Protein AF-A0A1V2PS60-F1 (afdb_monomer_lite)

pLDDT: mean 74.56, std 14.82, range [34.69, 87.81]

Foldseek 3Di:
DDDPPDQPWDWDDDPQKTKIKGFADQDPVPRDTDIDIDMDSDPVVSVVVNVVRVVVRVVVVVVVVVVVD

Sequence (69 aa):
MARGDTDMSQIRQRGNSYQVTVYAGVDPVTGKRRYLTDSSTELAEAKRIRTAWMSMKCRAEMARRSERL

Radius of gyration: 14.03 Å; chains: 1; bounding box: 45×23×32 Å

Secondary structure (DSSP, 8-state):
---------EEEEETTEEEEEEEEEE-TTT-PEEEEEEEES-HHHHHHHHHHHHHHHHHHHHHHHHTT-

Structure (mmCIF, N/CA/C/O backbone):
data_AF-A0A1V2PS60-F1
#
_entry.id   AF-A0A1V2PS60-F1
#
loop_
_atom_site.group_PDB
_atom_site.id
_atom_site.type_symbol
_atom_site.label_atom_id
_atom_site.label_alt_id
_atom_site.label_comp_id
_atom_site.label_asym_id
_atom_site.label_entity_id
_atom_site.label_seq_id
_atom_site.pdbx_PDB_ins_code
_atom_site.Cartn_x
_atom_site.Cartn_y
_atom_site.Cartn_z
_atom_site.occupancy
_atom_site.B_iso_or_equiv
_atom_site.auth_seq_id
_atom_site.auth_comp_id
_atom_site.auth_asym_id
_atom_site.auth_atom_id
_atom_site.pdbx_PDB_model_num
ATOM 1 N N . MET A 1 1 ? -23.158 15.871 -2.199 1.00 34.69 1 MET A N 1
ATOM 2 C CA . MET A 1 1 ? -22.518 14.722 -2.883 1.00 34.69 1 MET A CA 1
ATOM 3 C C . MET A 1 1 ? -21.180 14.464 -2.208 1.00 34.69 1 MET A C 1
ATOM 5 O O . MET A 1 1 ? -20.412 15.409 -2.117 1.00 34.69 1 MET A O 1
ATOM 9 N N . ALA A 1 2 ? -20.914 13.258 -1.692 1.00 41.19 2 ALA A N 1
ATOM 10 C CA . ALA A 1 2 ? -19.632 12.924 -1.055 1.00 41.19 2 ALA A CA 1
ATOM 11 C C . ALA A 1 2 ? -19.419 11.396 -0.989 1.00 41.19 2 ALA A C 1
ATOM 13 O O . ALA A 1 2 ? -19.795 10.752 -0.015 1.00 41.19 2 ALA A O 1
ATOM 14 N N . ARG A 1 3 ? -18.839 10.819 -2.048 1.00 41.84 3 ARG A N 1
ATOM 15 C CA . ARG A 1 3 ? -18.223 9.476 -2.055 1.00 41.84 3 ARG A CA 1
ATOM 16 C C . ARG A 1 3 ? -16.955 9.498 -2.908 1.00 41.84 3 ARG A C 1
ATOM 18 O O . ARG A 1 3 ? -16.813 8.758 -3.871 1.00 41.84 3 ARG A O 1
ATOM 25 N N . GLY A 1 4 ? -16.058 10.417 -2.563 1.00 40.84 4 GLY A N 1
ATOM 26 C CA . GLY A 1 4 ? -14.648 10.192 -2.830 1.00 40.84 4 GLY A CA 1
ATOM 27 C C . GLY A 1 4 ? -14.146 9.256 -1.742 1.00 40.84 4 GLY A C 1
ATOM 28 O O . GLY A 1 4 ? -13.888 9.716 -0.633 1.00 40.84 4 GLY A O 1
ATOM 29 N N . ASP A 1 5 ? -14.047 7.962 -2.039 1.00 49.97 5 ASP A N 1
ATOM 30 C CA . ASP A 1 5 ? -13.183 7.071 -1.272 1.00 49.97 5 ASP A CA 1
ATOM 31 C C . ASP A 1 5 ? -11.759 7.597 -1.456 1.00 49.97 5 ASP A C 1
ATOM 33 O O . ASP A 1 5 ? -11.148 7.399 -2.508 1.00 49.97 5 ASP A O 1
ATOM 37 N N . THR A 1 6 ? -11.282 8.386 -0.487 1.00 54.56 6 THR A N 1
ATOM 38 C CA . THR A 1 6 ? -10.006 9.095 -0.588 1.00 54.56 6 THR A CA 1
ATOM 39 C C . THR A 1 6 ? -8.913 8.097 -0.923 1.00 54.56 6 THR A C 1
ATOM 41 O O . THR A 1 6 ? -8.620 7.213 -0.114 1.00 54.56 6 THR A O 1
ATOM 44 N N . ASP A 1 7 ? -8.290 8.253 -2.094 1.00 57.25 7 ASP A N 1
ATOM 45 C CA . ASP A 1 7 ? -7.158 7.433 -2.509 1.00 57.25 7 ASP A CA 1
ATOM 46 C C . ASP A 1 7 ? -5.941 7.801 -1.649 1.00 57.25 7 ASP A C 1
ATOM 48 O O . ASP A 1 7 ? -5.046 8.550 -2.026 1.00 57.25 7 ASP A O 1
ATOM 52 N N . MET A 1 8 ? -5.935 7.277 -0.426 1.00 69.94 8 MET A N 1
ATOM 53 C CA . MET A 1 8 ? -4.838 7.355 0.531 1.00 69.94 8 MET A CA 1
ATOM 54 C C . MET A 1 8 ? -3.713 6.378 0.149 1.00 69.94 8 MET A C 1
ATOM 56 O O . MET A 1 8 ? -2.955 5.932 1.012 1.00 69.94 8 MET A O 1
ATOM 60 N N . SER A 1 9 ? -3.617 5.997 -1.131 1.00 77.44 9 SER A N 1
ATOM 61 C CA . SER A 1 9 ? -2.567 5.122 -1.624 1.00 77.44 9 SER A CA 1
ATOM 62 C C . SER A 1 9 ? -1.446 5.935 -2.261 1.00 77.44 9 SER A C 1
ATOM 64 O O . SER A 1 9 ? -1.666 6.820 -3.083 1.00 77.44 9 SER A O 1
ATOM 66 N N . GLN A 1 10 ? -0.215 5.653 -1.850 1.00 83.62 10 GLN A N 1
ATOM 67 C CA . GLN A 1 10 ? 0.950 6.448 -2.207 1.00 83.62 10 GLN A CA 1
ATOM 68 C C . GLN A 1 10 ? 2.016 5.542 -2.809 1.00 83.62 10 GLN A C 1
ATOM 70 O O . GLN A 1 10 ? 2.435 4.576 -2.177 1.00 83.62 10 GLN A O 1
ATOM 75 N N . ILE A 1 11 ? 2.481 5.877 -4.012 1.00 84.06 11 ILE A N 1
ATOM 76 C CA . ILE A 1 11 ? 3.738 5.348 -4.548 1.00 84.06 11 ILE A CA 1
ATOM 77 C C . ILE A 1 11 ? 4.802 6.425 -4.330 1.00 84.06 11 ILE A C 1
ATOM 79 O O . ILE A 1 11 ? 4.618 7.569 -4.744 1.00 84.06 11 ILE A O 1
ATOM 83 N N . ARG A 1 12 ? 5.900 6.075 -3.660 1.00 85.62 12 ARG A N 1
ATOM 84 C CA . ARG A 1 12 ? 7.000 6.982 -3.318 1.00 85.62 12 ARG A CA 1
ATOM 85 C C . ARG A 1 12 ? 8.326 6.389 -3.775 1.00 85.62 12 ARG A C 1
ATOM 87 O O . ARG A 1 12 ? 8.739 5.341 -3.288 1.00 85.62 12 ARG A O 1
ATOM 94 N N . GLN A 1 13 ? 9.020 7.091 -4.665 1.00 86.12 13 GLN A N 1
ATOM 95 C CA . GLN A 1 13 ? 10.354 6.691 -5.101 1.00 86.12 13 GLN A CA 1
ATOM 96 C C . GLN A 1 13 ? 11.410 6.982 -4.016 1.00 86.12 13 GLN A C 1
ATOM 98 O O . GLN A 1 13 ? 11.356 8.000 -3.320 1.00 86.12 13 GLN A O 1
ATOM 103 N N . ARG A 1 14 ? 12.372 6.068 -3.876 1.00 83.25 14 ARG A N 1
ATOM 104 C CA . ARG A 1 14 ? 13.562 6.133 -3.019 1.00 83.25 14 ARG A CA 1
ATOM 105 C C . ARG A 1 14 ? 14.750 5.605 -3.831 1.00 83.25 14 ARG A C 1
ATOM 107 O O . ARG A 1 14 ? 15.019 4.404 -3.834 1.00 83.25 14 ARG A O 1
ATOM 114 N N . GLY A 1 15 ? 15.418 6.492 -4.570 1.00 85.81 15 GLY A N 1
ATOM 115 C CA . GLY A 1 15 ? 16.476 6.111 -5.514 1.00 85.81 15 GLY A CA 1
ATOM 116 C C . GLY A 1 15 ? 15.962 5.116 -6.564 1.00 85.81 15 GLY A C 1
ATOM 117 O O . GLY A 1 15 ? 14.981 5.400 -7.252 1.00 85.81 15 GLY A O 1
ATOM 118 N N . ASN A 1 16 ? 16.581 3.935 -6.623 1.00 84.81 16 ASN A N 1
ATOM 119 C CA . ASN A 1 16 ? 16.219 2.815 -7.505 1.00 84.81 16 ASN A CA 1
ATOM 120 C C . ASN A 1 16 ? 15.045 1.941 -7.003 1.00 84.81 16 ASN A C 1
ATOM 122 O O . ASN A 1 16 ? 14.864 0.828 -7.488 1.00 84.81 16 ASN A O 1
ATOM 126 N N . SER A 1 17 ? 14.258 2.402 -6.028 1.00 82.00 17 SER A N 1
ATOM 127 C CA . SER A 1 17 ? 13.112 1.652 -5.490 1.00 82.00 17 SER A CA 1
ATOM 128 C C . SER A 1 17 ? 11.839 2.493 -5.400 1.00 82.00 17 SER A C 1
ATOM 130 O O . SER A 1 17 ? 11.887 3.716 -5.266 1.00 82.00 17 SER A O 1
ATOM 132 N N . TYR A 1 18 ? 10.691 1.824 -5.443 1.00 87.06 18 TYR A N 1
ATOM 133 C CA . TYR A 1 18 ? 9.347 2.376 -5.344 1.00 87.06 18 TYR A CA 1
ATOM 134 C C . TYR A 1 18 ? 8.625 1.734 -4.158 1.00 87.06 18 TYR A C 1
ATOM 136 O O . TYR A 1 18 ? 8.222 0.573 -4.205 1.00 87.06 18 TYR A O 1
ATOM 144 N N . GLN A 1 19 ? 8.447 2.508 -3.089 1.00 87.81 19 GLN A N 1
ATOM 145 C CA . GLN A 1 19 ? 7.651 2.121 -1.927 1.00 87.81 19 GLN A CA 1
ATOM 146 C C . GLN A 1 19 ?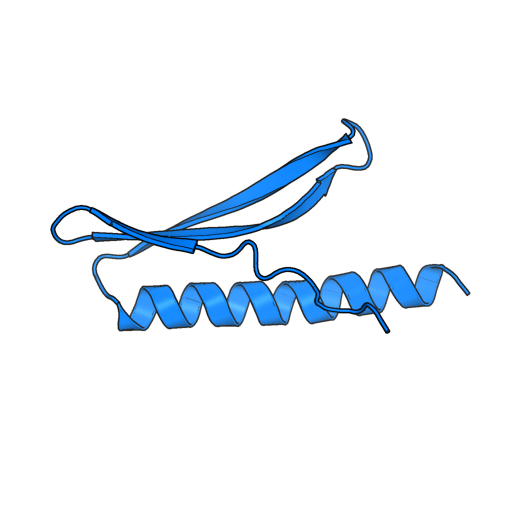 6.162 2.346 -2.233 1.00 87.81 19 GLN A C 1
ATOM 148 O O . GLN A 1 19 ? 5.798 3.417 -2.722 1.00 87.81 19 GLN A O 1
ATOM 153 N N . VAL A 1 20 ? 5.305 1.364 -1.949 1.00 87.38 20 VAL A N 1
ATOM 154 C CA . VAL A 1 20 ? 3.857 1.403 -2.227 1.00 87.38 20 VAL A CA 1
ATOM 155 C C . VAL A 1 20 ? 3.085 1.256 -0.925 1.00 87.38 20 VAL A C 1
ATOM 157 O O . VAL A 1 20 ? 3.189 0.230 -0.268 1.00 87.38 20 VAL A O 1
ATOM 160 N N . THR A 1 21 ? 2.264 2.240 -0.570 1.00 87.19 21 THR A N 1
ATOM 161 C CA . THR A 1 21 ? 1.456 2.232 0.658 1.00 87.19 21 THR A CA 1
ATOM 162 C C . THR A 1 21 ? -0.029 2.298 0.303 1.00 87.19 21 THR A C 1
ATOM 164 O O . THR A 1 21 ? -0.411 3.113 -0.531 1.00 87.19 2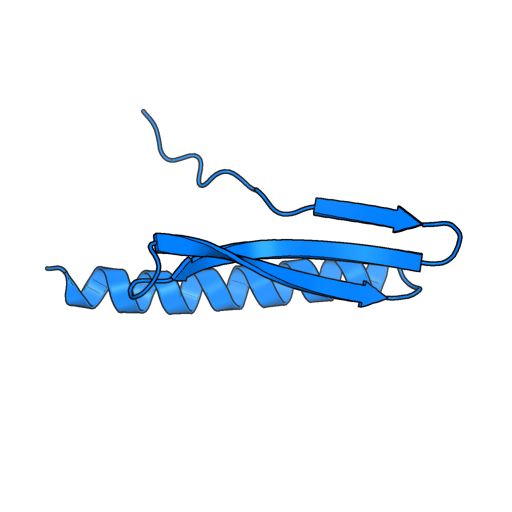1 THR A O 1
ATOM 167 N N . VAL A 1 22 ? -0.887 1.465 0.906 1.00 86.50 22 VAL A N 1
ATOM 168 C CA . VAL A 1 22 ? -2.340 1.403 0.619 1.00 86.50 22 VAL A CA 1
ATOM 169 C C . VAL A 1 22 ? -3.132 1.152 1.916 1.00 86.50 22 VAL A C 1
ATOM 171 O O . VAL A 1 22 ? -2.666 0.455 2.808 1.00 86.50 22 VAL A O 1
ATOM 174 N N . TYR A 1 23 ? -4.335 1.714 2.047 1.00 83.62 23 TYR A N 1
ATOM 175 C CA . TYR A 1 23 ? -4.770 2.373 3.304 1.00 83.62 23 TYR A CA 1
ATOM 176 C C . TYR A 1 23 ? -6.340 2.121 3.782 1.00 83.62 23 TYR A C 1
ATOM 178 O O . TYR A 1 23 ? -7.766 3.463 3.715 1.00 83.62 23 TYR A O 1
ATOM 1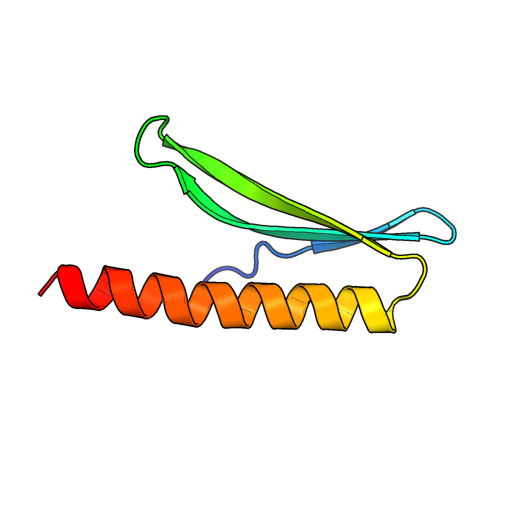86 N N . ALA A 1 24 ? -6.057 0.855 4.324 1.00 80.50 24 ALA A N 1
ATOM 187 C CA . ALA A 1 24 ? -6.525 -0.517 4.043 1.00 80.50 24 ALA A CA 1
ATOM 188 C C . ALA A 1 24 ? -7.387 -1.193 5.128 1.00 80.50 24 ALA A C 1
ATOM 190 O O . ALA A 1 24 ? -7.955 -2.252 4.878 1.00 80.50 24 ALA A O 1
ATOM 191 N N . GLY A 1 25 ? -7.487 -0.592 6.310 1.00 81.00 25 GLY A N 1
ATOM 192 C CA . GLY A 1 25 ? -8.544 -0.863 7.281 1.00 81.00 25 GLY A CA 1
ATOM 193 C C . GLY A 1 25 ? -8.491 0.159 8.410 1.00 81.00 25 GLY A C 1
ATOM 194 O O . GLY A 1 25 ? -7.432 0.726 8.672 1.00 81.00 25 GLY A O 1
ATOM 195 N N . VAL A 1 26 ? -9.597 0.382 9.112 1.00 81.12 26 VAL A N 1
ATOM 196 C CA . VAL A 1 26 ? -9.496 0.694 10.544 1.00 81.12 26 VAL A CA 1
ATOM 197 C C . VAL A 1 26 ? -9.563 -0.653 11.249 1.00 81.12 26 VAL A C 1
ATOM 199 O O . VAL A 1 26 ? -10.459 -1.444 10.966 1.00 81.12 26 VAL A O 1
ATOM 202 N N . ASP A 1 27 ? -8.587 -0.957 12.097 1.00 76.88 27 ASP A N 1
ATOM 203 C CA . ASP A 1 27 ? -8.643 -2.167 12.910 1.00 76.88 27 ASP A CA 1
ATOM 204 C C . ASP A 1 27 ? -9.760 -2.034 13.961 1.00 76.88 27 ASP A C 1
ATOM 206 O O . ASP A 1 27 ? -9.724 -1.079 14.742 1.00 76.88 27 ASP A O 1
ATOM 210 N N . PRO A 1 28 ? -10.740 -2.956 14.013 1.00 74.81 28 PRO A N 1
ATOM 211 C CA . PRO A 1 28 ? -11.905 -2.811 14.885 1.00 74.81 28 PRO A CA 1
ATOM 212 C C . PRO A 1 28 ? -11.582 -2.978 16.376 1.00 74.81 28 PRO A C 1
ATOM 214 O O . PRO A 1 28 ? -12.372 -2.547 17.207 1.00 74.81 28 PRO A O 1
ATOM 217 N N . VAL A 1 29 ? -10.435 -3.576 16.724 1.00 79.94 29 VAL A N 1
ATOM 218 C CA . VAL A 1 29 ? -10.028 -3.821 18.120 1.00 79.94 29 VAL A CA 1
ATOM 219 C C . VAL A 1 29 ? -9.274 -2.622 18.708 1.00 79.94 29 VAL A C 1
ATOM 221 O O . VAL A 1 29 ? -9.435 -2.301 19.880 1.00 79.94 29 VAL A O 1
ATOM 224 N N . THR A 1 30 ? -8.450 -1.942 17.906 1.00 77.38 30 THR A N 1
ATOM 225 C CA . THR A 1 30 ? -7.564 -0.852 18.364 1.00 77.38 30 THR A CA 1
ATOM 226 C C . THR A 1 30 ? -7.924 0.533 17.827 1.00 77.38 30 THR A C 1
ATOM 228 O O . THR A 1 30 ? -7.290 1.513 18.216 1.00 77.38 30 THR A O 1
ATOM 231 N N . GLY A 1 31 ? -8.875 0.641 16.892 1.00 79.12 31 GLY A N 1
ATOM 232 C CA . GLY A 1 31 ? -9.251 1.899 16.231 1.00 79.12 31 GLY A CA 1
ATOM 233 C C . GLY A 1 31 ? -8.169 2.491 15.314 1.00 79.12 31 GLY A C 1
ATOM 234 O O . GLY A 1 31 ? -8.340 3.582 14.767 1.00 79.12 31 GLY A O 1
ATOM 235 N N . LYS A 1 32 ? -7.035 1.802 15.126 1.00 81.25 32 LYS A N 1
ATOM 236 C CA . LYS A 1 32 ? -5.885 2.308 14.364 1.00 81.25 32 LYS A CA 1
ATOM 237 C C . LYS A 1 32 ? -6.057 2.059 12.866 1.00 81.25 32 LYS A C 1
ATOM 239 O O . LYS A 1 32 ? -6.478 0.984 12.441 1.00 81.25 32 LYS A O 1
ATOM 244 N N . ARG A 1 33 ? -5.669 3.040 12.044 1.00 82.88 33 ARG A N 1
ATOM 245 C CA . ARG A 1 33 ? -5.593 2.883 10.582 1.00 82.88 33 ARG A CA 1
ATOM 246 C C . ARG A 1 33 ? -4.472 1.899 10.228 1.00 82.88 33 ARG A C 1
ATOM 248 O O . ARG A 1 33 ? -3.309 2.170 10.517 1.00 82.88 33 ARG A O 1
ATOM 255 N N . ARG A 1 34 ? -4.812 0.782 9.584 1.00 84.00 34 ARG A N 1
ATOM 256 C CA . ARG A 1 34 ? -3.859 -0.160 8.983 1.00 84.00 34 ARG A CA 1
ATOM 257 C C . ARG A 1 34 ? -3.490 0.277 7.569 1.00 84.00 34 ARG A C 1
ATOM 259 O O . ARG A 1 34 ? -4.357 0.596 6.752 1.00 84.00 34 ARG A O 1
ATOM 266 N N . TYR A 1 35 ? -2.198 0.205 7.274 1.00 84.31 35 TYR A N 1
ATOM 267 C CA . TYR A 1 35 ? -1.629 0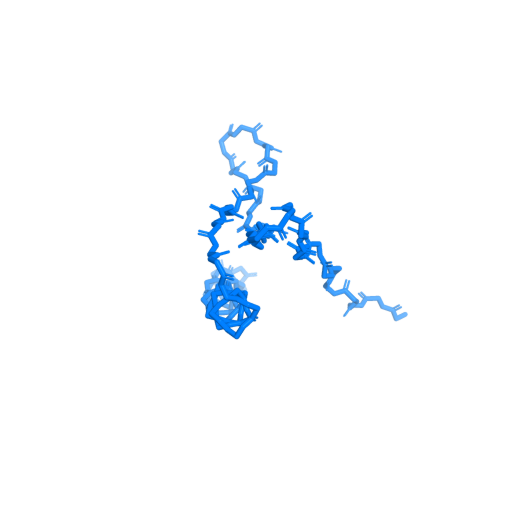.439 5.953 1.00 84.31 35 TYR A CA 1
ATOM 268 C C . TYR A 1 35 ? -0.868 -0.820 5.528 1.00 84.31 35 TYR A C 1
ATOM 270 O O . TYR A 1 35 ? -0.003 -1.294 6.261 1.00 84.31 35 TYR A O 1
ATOM 278 N N . LEU A 1 36 ? -1.188 -1.357 4.352 1.00 83.94 36 LEU A N 1
ATOM 279 C CA . LEU A 1 36 ? -0.317 -2.303 3.658 1.00 83.94 36 LEU A CA 1
ATOM 280 C C . LEU A 1 36 ? 0.828 -1.494 3.044 1.00 83.94 36 LEU A C 1
ATOM 282 O O . LEU A 1 36 ? 0.564 -0.445 2.452 1.00 83.94 36 LEU A O 1
ATOM 286 N N . THR A 1 37 ? 2.066 -1.961 3.184 1.00 86.69 37 THR A N 1
ATOM 287 C CA . THR A 1 37 ? 3.254 -1.299 2.627 1.00 86.69 37 THR A CA 1
ATOM 288 C C . THR A 1 37 ? 4.122 -2.329 1.918 1.00 86.69 37 THR A C 1
ATOM 290 O O . THR A 1 37 ? 4.410 -3.366 2.504 1.00 86.69 37 THR A O 1
ATOM 293 N N . ASP A 1 38 ? 4.537 -2.029 0.691 1.00 86.56 38 ASP A N 1
ATOM 294 C CA . ASP A 1 38 ? 5.441 -2.838 -0.131 1.00 86.56 38 ASP A CA 1
ATOM 295 C C . ASP A 1 38 ? 6.621 -2.008 -0.653 1.00 86.56 38 ASP A C 1
ATOM 297 O O . ASP A 1 38 ? 6.618 -0.773 -0.564 1.00 86.56 38 ASP A O 1
ATOM 301 N N . SER A 1 39 ? 7.598 -2.673 -1.265 1.00 83.50 39 SER A N 1
ATOM 302 C CA . SER A 1 39 ? 8.664 -2.025 -2.030 1.00 83.50 39 SER A CA 1
ATOM 303 C C . SER A 1 39 ? 9.151 -2.898 -3.184 1.00 83.50 39 SER A C 1
ATOM 305 O O . SER A 1 39 ? 9.669 -3.985 -2.954 1.00 83.50 39 SER A O 1
ATOM 307 N N . SER A 1 40 ? 9.074 -2.368 -4.406 1.00 86.19 40 SER A N 1
ATOM 308 C CA . SER A 1 40 ? 9.624 -2.981 -5.624 1.00 86.19 40 SER A CA 1
ATOM 309 C C . SER A 1 40 ? 10.694 -2.077 -6.243 1.00 86.19 40 SER A C 1
ATOM 311 O O . SER A 1 40 ? 10.684 -0.863 -6.038 1.00 86.19 40 SER A O 1
ATOM 313 N N . THR A 1 41 ? 11.621 -2.637 -7.019 1.00 86.38 41 THR A N 1
ATOM 314 C CA . THR A 1 41 ? 12.553 -1.870 -7.864 1.00 86.38 41 THR A CA 1
ATOM 315 C C . THR A 1 41 ? 11.895 -1.320 -9.134 1.00 86.38 41 THR A C 1
ATOM 317 O O . THR A 1 41 ? 12.404 -0.363 -9.715 1.00 86.38 41 THR A O 1
ATOM 320 N N . GLU A 1 42 ? 10.740 -1.849 -9.555 1.00 85.56 42 GLU A N 1
ATOM 321 C CA . GLU A 1 42 ? 10.064 -1.447 -10.791 1.00 85.56 42 GLU A CA 1
ATOM 322 C C . GLU A 1 42 ? 8.800 -0.610 -10.557 1.00 85.56 42 GLU A C 1
ATOM 324 O O . GLU A 1 42 ? 7.877 -0.993 -9.836 1.00 85.56 42 GLU A O 1
ATOM 329 N N . LEU A 1 43 ? 8.668 0.492 -11.304 1.00 82.00 43 LEU A N 1
ATOM 330 C CA . LEU A 1 43 ? 7.434 1.285 -11.333 1.00 82.00 43 LEU A CA 1
ATOM 331 C C . LEU A 1 43 ? 6.239 0.498 -11.908 1.00 82.00 43 LEU A C 1
ATOM 333 O O . LEU A 1 43 ? 5.089 0.780 -11.565 1.00 82.00 43 LEU A O 1
ATOM 337 N N . ALA A 1 44 ? 6.490 -0.472 -12.794 1.00 85.25 44 ALA A N 1
ATOM 338 C CA . ALA A 1 44 ? 5.455 -1.327 -13.374 1.00 85.25 44 ALA A CA 1
ATOM 339 C C . ALA A 1 44 ? 4.879 -2.295 -12.329 1.00 85.25 44 ALA A C 1
ATOM 341 O O . ALA A 1 44 ? 3.661 -2.369 -12.156 1.00 85.25 44 ALA A O 1
ATOM 342 N N . GLU A 1 45 ? 5.743 -2.978 -11.580 1.00 84.69 45 GLU A N 1
ATOM 343 C CA . GLU A 1 45 ? 5.345 -3.858 -10.483 1.00 84.69 45 GLU A CA 1
ATOM 344 C C . GLU A 1 45 ? 4.710 -3.081 -9.320 1.00 84.69 45 GLU A C 1
ATOM 346 O O . GLU A 1 45 ? 3.624 -3.446 -8.873 1.00 84.69 45 GLU A O 1
ATOM 351 N N . ALA A 1 46 ? 5.268 -1.932 -8.925 1.00 84.75 46 ALA A N 1
ATOM 352 C CA . ALA A 1 46 ? 4.660 -1.046 -7.929 1.00 84.75 46 ALA A CA 1
ATOM 353 C C . ALA A 1 46 ? 3.206 -0.647 -8.287 1.00 84.75 46 ALA A C 1
ATOM 355 O O . ALA A 1 46 ? 2.320 -0.615 -7.426 1.00 84.75 46 ALA A O 1
ATOM 356 N N . LYS A 1 47 ? 2.922 -0.400 -9.576 1.00 85.25 47 LYS A N 1
ATOM 357 C CA . LYS A 1 47 ? 1.557 -0.157 -10.083 1.00 85.25 47 LYS A CA 1
ATOM 358 C C . LYS A 1 47 ? 0.677 -1.417 -10.047 1.00 85.25 47 LYS A C 1
ATOM 360 O O . LYS A 1 47 ? -0.506 -1.304 -9.709 1.00 85.25 47 LYS A O 1
ATOM 365 N N . ARG A 1 48 ? 1.221 -2.604 -10.356 1.00 87.69 48 ARG A N 1
ATOM 366 C CA . ARG A 1 48 ? 0.507 -3.894 -10.240 1.00 87.69 48 ARG A CA 1
ATOM 367 C C . ARG A 1 48 ? 0.106 -4.175 -8.788 1.00 87.69 48 ARG A C 1
ATOM 369 O O . ARG A 1 48 ? -1.072 -4.428 -8.543 1.00 87.69 48 ARG A O 1
ATOM 376 N N . ILE A 1 49 ? 1.038 -4.040 -7.839 1.00 84.44 49 ILE A N 1
ATOM 377 C CA . ILE A 1 49 ? 0.813 -4.229 -6.394 1.00 84.44 49 ILE A CA 1
ATOM 378 C C . ILE A 1 49 ? -0.305 -3.300 -5.903 1.00 84.44 49 ILE A C 1
ATOM 380 O O . ILE A 1 49 ? -1.301 -3.773 -5.352 1.00 84.44 49 ILE A O 1
ATOM 384 N N . ARG A 1 50 ? -0.213 -1.990 -6.197 1.00 8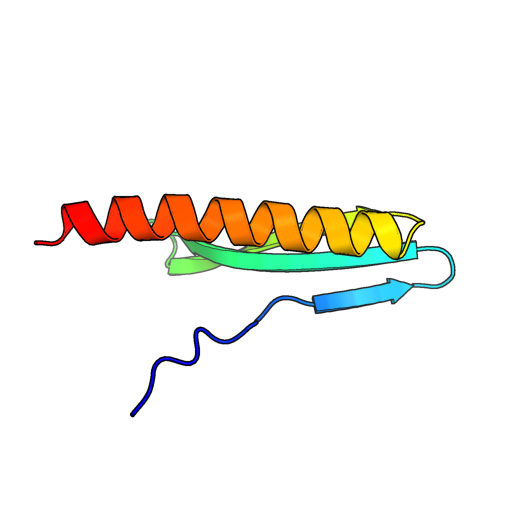4.56 50 ARG A N 1
ATOM 385 C CA . ARG A 1 50 ? -1.269 -1.010 -5.872 1.00 84.56 50 ARG A CA 1
ATOM 386 C C . ARG A 1 50 ? -2.639 -1.461 -6.393 1.00 84.56 50 ARG A C 1
ATOM 388 O O . ARG A 1 50 ? -3.606 -1.483 -5.635 1.00 84.56 50 ARG A O 1
ATOM 395 N N . THR A 1 51 ? -2.724 -1.846 -7.666 1.00 86.62 51 THR A N 1
ATOM 396 C CA . THR A 1 51 ? -3.989 -2.229 -8.322 1.00 86.62 51 THR A CA 1
ATOM 397 C C . THR A 1 51 ? -4.582 -3.512 -7.732 1.00 86.62 51 THR A C 1
ATOM 399 O O . THR A 1 51 ? -5.776 -3.557 -7.420 1.00 86.62 51 THR A O 1
ATOM 402 N N . ALA A 1 52 ? -3.755 -4.537 -7.505 1.00 84.88 52 ALA A N 1
ATOM 403 C CA . ALA A 1 52 ? -4.171 -5.790 -6.878 1.00 84.88 52 ALA A CA 1
ATOM 404 C C . ALA A 1 52 ? -4.703 -5.553 -5.454 1.00 84.88 52 ALA A C 1
ATOM 406 O O . ALA A 1 52 ? -5.785 -6.024 -5.098 1.00 84.88 52 ALA A O 1
ATOM 407 N N . TRP A 1 53 ? -3.998 -4.745 -4.658 1.00 85.31 53 TRP A N 1
ATOM 408 C CA . TRP A 1 53 ? -4.395 -4.403 -3.293 1.00 85.31 53 TRP A CA 1
ATOM 409 C C . TRP A 1 53 ? -5.631 -3.497 -3.210 1.00 85.31 53 TRP A C 1
ATOM 411 O O . TRP A 1 53 ? -6.310 -3.519 -2.182 1.00 85.31 53 TRP A O 1
ATOM 421 N N . MET A 1 54 ? -5.934 -2.703 -4.240 1.00 81.06 54 MET A N 1
ATOM 422 C CA . MET A 1 54 ? -7.185 -1.935 -4.340 1.00 81.06 54 MET A CA 1
ATOM 423 C C . MET A 1 54 ? -8.361 -2.833 -4.749 1.00 81.06 54 MET A C 1
ATOM 425 O O . MET A 1 54 ? -9.421 -2.778 -4.129 1.00 81.06 54 MET A O 1
ATOM 429 N N . SER A 1 55 ? -8.154 -3.748 -5.700 1.00 82.50 55 SER A N 1
ATOM 430 C CA . SER A 1 55 ? -9.164 -4.742 -6.103 1.00 82.50 55 SER A CA 1
ATOM 431 C C . SER A 1 55 ? -9.538 -5.681 -4.946 1.00 82.50 55 SER A C 1
ATOM 433 O O . SER A 1 55 ? -10.714 -5.964 -4.713 1.00 82.50 55 SER A O 1
ATOM 435 N N . MET A 1 56 ? -8.542 -6.113 -4.165 1.00 75.94 56 MET A N 1
ATOM 436 C CA . MET A 1 56 ? -8.735 -6.950 -2.977 1.00 75.94 56 MET A CA 1
ATOM 437 C C . MET A 1 56 ? -9.532 -6.224 -1.877 1.00 75.94 56 MET A C 1
ATOM 439 O O . MET A 1 56 ? -10.421 -6.825 -1.275 1.00 75.94 56 MET A O 1
ATOM 443 N N . LYS A 1 57 ? -9.286 -4.919 -1.667 1.00 74.19 57 LYS A N 1
ATOM 444 C CA . LYS A 1 57 ? -10.101 -4.074 -0.770 1.00 74.19 57 LYS A CA 1
ATOM 445 C C . LYS A 1 57 ? -11.538 -3.965 -1.242 1.00 74.19 57 LYS A C 1
ATOM 447 O O . LYS A 1 57 ? -12.439 -4.185 -0.447 1.00 74.19 57 LYS A O 1
ATOM 452 N N . CYS A 1 58 ? -11.750 -3.671 -2.523 1.00 61.59 58 CYS A N 1
ATOM 453 C CA . CYS A 1 58 ? -13.086 -3.517 -3.093 1.00 61.59 58 CYS A CA 1
ATOM 454 C C . CYS A 1 58 ? -13.956 -4.764 -2.836 1.00 61.59 58 CYS A C 1
ATOM 456 O O . CYS A 1 58 ? -15.097 -4.641 -2.395 1.00 61.59 58 CYS A O 1
ATOM 458 N N . ARG A 1 59 ? -13.384 -5.968 -2.989 1.00 59.56 59 ARG A N 1
ATOM 459 C CA . ARG A 1 59 ? -14.053 -7.234 -2.642 1.00 59.56 59 ARG A CA 1
ATOM 460 C C . ARG A 1 59 ? -14.347 -7.364 -1.138 1.00 59.56 59 ARG A C 1
ATOM 462 O O . ARG A 1 59 ? -15.459 -7.732 -0.776 1.00 59.56 59 ARG A O 1
ATOM 469 N N . ALA A 1 60 ? -13.377 -7.060 -0.273 1.00 62.19 60 ALA A N 1
ATOM 470 C CA . ALA A 1 60 ? -13.529 -7.181 1.180 1.00 62.19 60 ALA A CA 1
ATOM 471 C C . ALA A 1 60 ? -14.523 -6.165 1.781 1.00 62.19 60 ALA A C 1
ATOM 473 O O . ALA A 1 60 ? -15.304 -6.517 2.661 1.00 62.19 60 ALA A O 1
ATOM 474 N N . GLU A 1 61 ? -14.530 -4.923 1.294 1.00 60.84 61 GLU A N 1
ATOM 475 C CA . GLU A 1 61 ? -15.477 -3.889 1.728 1.00 60.84 61 GLU A CA 1
ATOM 476 C C . GLU A 1 61 ? -16.894 -4.155 1.193 1.00 60.84 61 GLU A C 1
ATOM 478 O O . GLU A 1 61 ? -17.862 -3.926 1.915 1.00 60.84 61 GLU A O 1
ATOM 483 N N . MET A 1 62 ? -17.049 -4.702 -0.024 1.00 45.12 62 MET A N 1
ATOM 484 C CA . MET A 1 62 ? -18.370 -5.133 -0.508 1.00 45.12 62 MET A CA 1
ATOM 485 C C . MET A 1 62 ? -18.959 -6.269 0.338 1.00 45.12 62 MET A C 1
ATOM 487 O O . MET A 1 62 ? -20.151 -6.218 0.635 1.00 45.12 62 MET A O 1
ATOM 491 N N . ALA A 1 63 ? -18.142 -7.228 0.791 1.00 59.34 63 ALA A N 1
ATOM 492 C CA . ALA A 1 63 ? -18.586 -8.267 1.724 1.00 59.34 63 ALA A CA 1
ATOM 493 C C . ALA A 1 63 ? -19.097 -7.656 3.044 1.00 59.34 63 ALA A C 1
ATOM 495 O O . ALA A 1 63 ? -20.286 -7.775 3.345 1.00 59.34 63 ALA A O 1
ATOM 496 N N . ARG A 1 64 ? -18.265 -6.872 3.750 1.00 59.91 64 ARG A N 1
ATOM 497 C CA . ARG A 1 64 ? -18.658 -6.229 5.024 1.00 59.91 64 ARG A CA 1
ATOM 498 C C . ARG A 1 64 ? -19.841 -5.271 4.905 1.00 59.91 64 ARG A C 1
ATOM 500 O O . ARG A 1 64 ? -20.550 -5.037 5.879 1.00 59.91 64 ARG A O 1
ATOM 507 N N . ARG A 1 65 ? -20.049 -4.672 3.729 1.00 56.50 65 ARG A N 1
ATOM 508 C CA . ARG A 1 65 ? -21.209 -3.815 3.464 1.00 56.50 65 ARG A CA 1
ATOM 509 C C . ARG A 1 65 ? -22.502 -4.618 3.291 1.00 56.50 65 ARG A C 1
ATOM 511 O O . ARG A 1 65 ? -23.563 -4.073 3.579 1.00 56.50 65 ARG A O 1
ATOM 518 N N . SER A 1 66 ? -22.424 -5.870 2.835 1.00 50.03 66 SER A N 1
ATOM 519 C CA . SER A 1 66 ? -23.590 -6.759 2.734 1.00 50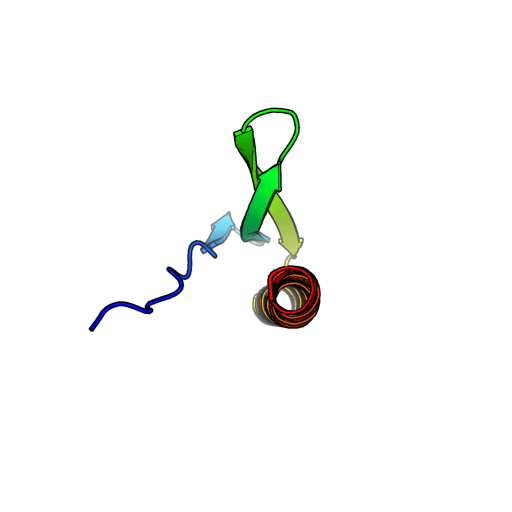.03 66 SER A CA 1
ATOM 520 C C . SER A 1 66 ? -24.046 -7.296 4.096 1.00 50.03 66 SER A C 1
ATOM 522 O O . SER A 1 66 ? -25.240 -7.429 4.313 1.00 50.03 66 SER A O 1
ATOM 524 N N . GLU A 1 67 ? -23.126 -7.471 5.050 1.00 56.56 67 GLU A N 1
ATOM 525 C CA . GLU A 1 67 ? -23.398 -7.886 6.442 1.00 56.56 67 GLU A CA 1
ATOM 526 C C . GLU A 1 67 ? -24.025 -6.776 7.321 1.00 56.56 67 GLU A C 1
ATOM 528 O O . GLU A 1 67 ? -24.093 -6.906 8.544 1.00 56.56 67 GLU A O 1
ATOM 533 N N . ARG A 1 68 ? -24.428 -5.642 6.730 1.00 52.03 68 ARG A N 1
ATOM 534 C CA . ARG A 1 68 ? -24.895 -4.439 7.447 1.00 52.03 68 ARG A CA 1
ATOM 535 C C . ARG A 1 68 ? -26.226 -3.892 6.909 1.00 52.03 68 ARG A C 1
ATOM 537 O O . ARG A 1 68 ? -26.467 -2.683 6.982 1.00 52.03 68 ARG A O 1
ATOM 544 N N . LEU A 1 69 ? -27.042 -4.784 6.348 1.00 46.94 69 LEU A N 1
ATOM 545 C CA . LEU A 1 69 ? -28.404 -4.579 5.848 1.00 46.94 69 LEU A CA 1
ATOM 546 C C . LEU A 1 69 ? -29.322 -5.663 6.428 1.00 46.94 69 LEU A C 1
ATOM 548 O O . LEU A 1 69 ? -30.480 -5.303 6.717 1.00 46.94 69 LEU A O 1
#